Protein AF-A0AA37RLW2-F1 (afdb_monomer)

Radius of gyration: 21.48 Å; Cα contacts (8 Å, |Δi|>4): 65; chains: 1; bounding box: 82×34×50 Å

Nearest PDB structures (foldseek):
  4ags-assembly1_C  TM=5.818E-01  e=7.092E+00  Leishmania infantum
  8qcq-assembly1_t  TM=3.969E-01  e=5.383E+00  Bacillus subtilis subsp. subtilis str. 168
  8tn6-assembly1_C  TM=3.605E-01  e=8.842E+00  synthetic construct

Foldseek 3Di:
DDDDPPPPPPPPCDPQLVVLLVQLLVLLVVCVVPVDPVSVVSNLVSLVSNVVSPHQLCSSCVSNVHHSVVSCVVNPPPPPPPDPPDDDDDDDDDD

Secondary structure (DSSP, 8-state):
--------------HHHHHHHHHHHHHHHHHHHH--HHHHHHHHHHHHHHHHTT--HHHHHHHHTS-HHHHHHHHS-----S----------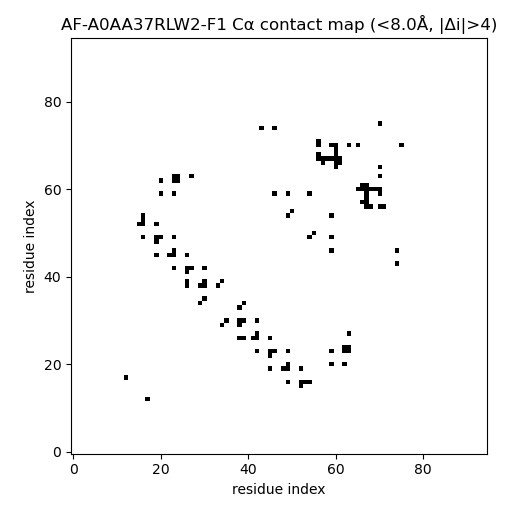---

Solvent-accessible surface area (backbone atoms only — not comparable to full-atom values): 5851 Å² total; per-residue (Å²): 136,87,79,77,84,78,80,70,82,64,78,75,83,43,74,59,46,53,53,25,50,52,48,32,42,51,25,48,49,47,25,76,74,64,68,38,74,66,33,51,49,48,31,51,52,24,51,49,49,24,46,73,57,63,55,50,48,59,63,52,6,57,64,70,73,43,58,31,69,55,39,42,71,71,66,47,76,70,68,78,70,72,76,84,77,72,92,78,92,77,92,79,81,88,134

pLDDT: mean 76.3, std 17.37, range [40.47, 91.69]

Structure (mmCIF, N/CA/C/O backbone):
data_AF-A0AA37RLW2-F1
#
_entry.id   AF-A0AA37RLW2-F1
#
loop_
_atom_site.group_PDB
_atom_site.id
_atom_site.type_symbol
_atom_site.label_atom_id
_atom_site.label_alt_id
_atom_site.label_comp_id
_atom_site.label_asym_id
_atom_site.label_entity_id
_atom_site.label_seq_id
_atom_site.pdbx_PDB_ins_code
_atom_site.Cartn_x
_atom_site.Cartn_y
_atom_site.Cartn_z
_atom_site.occupancy
_atom_site.B_iso_or_equiv
_atom_site.auth_seq_id
_atom_site.auth_comp_id
_atom_site.auth_asym_id
_atom_site.auth_atom_id
_atom_site.pdbx_PDB_model_num
ATOM 1 N N . MET A 1 1 ? -28.319 4.924 36.719 1.00 40.47 1 MET A N 1
ATOM 2 C CA . MET A 1 1 ? -27.829 3.696 36.056 1.00 40.47 1 MET A CA 1
ATOM 3 C C . MET A 1 1 ? -26.792 4.094 35.024 1.00 40.47 1 MET A C 1
ATOM 5 O O . MET A 1 1 ? -27.134 4.694 34.015 1.00 40.47 1 MET A O 1
ATOM 9 N N . SER A 1 2 ? -25.524 3.854 35.341 1.00 50.94 2 SER A N 1
ATOM 10 C CA . SER A 1 2 ? -24.378 4.248 34.526 1.00 50.94 2 SER A CA 1
ATOM 11 C C . SER A 1 2 ? -24.120 3.191 33.456 1.00 50.94 2 SER A C 1
ATOM 13 O O . SER A 1 2 ? -23.607 2.120 33.771 1.00 50.94 2 SER A O 1
ATOM 15 N N . THR A 1 3 ? -24.439 3.470 32.192 1.00 54.50 3 THR A N 1
ATOM 16 C CA . THR A 1 3 ? -23.891 2.683 31.084 1.00 54.50 3 THR A CA 1
ATOM 17 C C . THR A 1 3 ? -22.587 3.328 30.637 1.00 54.50 3 THR A C 1
ATOM 19 O O . THR A 1 3 ? -22.523 4.406 30.052 1.00 54.50 3 THR A O 1
ATOM 22 N N . SER A 1 4 ? -21.520 2.651 31.047 1.00 44.47 4 SER A N 1
ATOM 23 C CA . SER A 1 4 ? -20.124 2.940 30.768 1.00 44.47 4 SER A CA 1
ATOM 24 C C . SER A 1 4 ? -19.893 3.269 29.290 1.00 44.47 4 SER A C 1
ATOM 26 O O . SER A 1 4 ? -20.208 2.486 28.392 1.00 44.47 4 SER A O 1
ATOM 28 N N . ARG A 1 5 ? -19.316 4.451 29.065 1.00 54.59 5 ARG A N 1
ATOM 29 C CA . ARG A 1 5 ? -18.840 4.981 27.788 1.00 54.59 5 ARG A CA 1
ATOM 30 C C . ARG A 1 5 ? -17.658 4.114 27.330 1.00 54.59 5 ARG A C 1
ATOM 32 O O . ARG A 1 5 ? -16.503 4.467 27.547 1.00 54.59 5 ARG A O 1
ATOM 39 N N . LYS A 1 6 ? -17.925 2.939 26.748 1.00 52.38 6 LYS A N 1
ATOM 40 C CA . LYS A 1 6 ? -16.883 2.114 26.121 1.00 52.38 6 LYS A CA 1
ATOM 41 C C . LYS A 1 6 ? -16.453 2.797 24.831 1.00 52.38 6 LYS A C 1
ATOM 43 O O . LYS A 1 6 ? -17.002 2.578 23.756 1.00 52.38 6 LYS A O 1
ATOM 48 N N . ASN A 1 7 ? -15.471 3.672 25.011 1.00 46.19 7 ASN A N 1
ATOM 49 C CA . ASN A 1 7 ? -14.564 4.220 24.025 1.00 46.19 7 ASN A CA 1
ATOM 50 C C . ASN A 1 7 ? -13.861 3.067 23.291 1.00 46.19 7 ASN A C 1
ATOM 52 O O . ASN A 1 7 ? -12.695 2.763 23.523 1.00 46.19 7 ASN A O 1
ATOM 56 N N . SER A 1 8 ? -14.601 2.363 22.438 1.00 47.75 8 SER A N 1
ATOM 57 C CA . SER A 1 8 ? -14.012 1.576 21.375 1.00 47.75 8 SER A CA 1
ATOM 58 C C . SER A 1 8 ? -13.487 2.599 20.382 1.00 47.75 8 SER A C 1
ATOM 60 O O . SER A 1 8 ? -14.221 3.019 19.488 1.00 47.75 8 SER A O 1
ATOM 62 N N . SER A 1 9 ? -12.233 3.017 20.558 1.00 48.75 9 SER A N 1
ATOM 63 C CA . SER A 1 9 ? -11.402 3.551 19.479 1.00 48.75 9 SER A CA 1
ATOM 64 C C . SER A 1 9 ? -11.267 2.445 18.431 1.00 48.75 9 SER A C 1
ATOM 66 O O . SER A 1 9 ? -10.257 1.754 18.335 1.00 48.75 9 SER A O 1
ATOM 68 N N . ARG A 1 10 ? -12.373 2.183 17.730 1.00 54.78 10 ARG A N 1
ATOM 69 C CA . ARG A 1 10 ? -12.462 1.288 16.594 1.00 54.78 10 ARG A CA 1
ATOM 70 C C . ARG A 1 10 ? -11.592 1.955 15.559 1.00 54.78 10 ARG A C 1
ATOM 72 O O . ARG A 1 10 ? -11.935 3.035 15.096 1.00 54.78 10 ARG A O 1
ATOM 79 N N . PHE A 1 11 ? -10.456 1.340 15.278 1.00 54.72 11 PHE A N 1
ATOM 80 C CA . PHE A 1 11 ? -9.674 1.584 14.0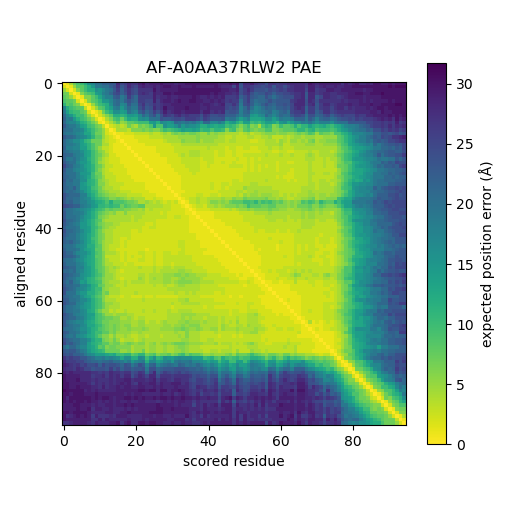82 1.00 54.72 11 PHE A CA 1
ATOM 81 C C . PHE A 1 11 ? -10.680 1.626 12.926 1.00 54.72 11 PHE A C 1
ATOM 83 O O . PHE A 1 11 ? -11.243 0.590 12.567 1.00 54.72 11 PHE A O 1
ATOM 90 N N . THR A 1 12 ? -11.078 2.817 12.478 1.00 64.00 12 THR A N 1
ATOM 91 C CA . THR A 1 12 ? -12.124 2.940 11.468 1.00 64.00 12 THR A CA 1
ATOM 92 C C . THR A 1 12 ? -11.462 2.539 10.174 1.00 64.00 12 THR A C 1
ATOM 94 O O . THR A 1 12 ? -10.820 3.361 9.531 1.00 64.00 12 THR A O 1
ATOM 97 N N . TRP A 1 13 ? -11.548 1.254 9.845 1.00 70.06 13 TRP A N 1
ATOM 98 C CA . TRP A 1 13 ? -11.216 0.764 8.523 1.00 70.06 13 TRP A CA 1
ATOM 99 C C . TRP A 1 13 ? -12.056 1.559 7.527 1.00 70.06 13 TRP A C 1
ATOM 101 O O . TRP A 1 13 ? -13.274 1.388 7.451 1.00 70.06 13 TRP A O 1
ATOM 111 N N . THR A 1 14 ? -11.429 2.516 6.851 1.00 81.69 14 THR A N 1
ATOM 112 C CA . THR A 1 14 ? -12.104 3.364 5.870 1.00 81.69 14 THR A CA 1
ATOM 113 C C . THR A 1 14 ? -12.024 2.711 4.495 1.00 81.69 14 THR A C 1
ATOM 115 O O . THR A 1 14 ? -11.175 1.856 4.245 1.00 81.69 14 THR A O 1
ATOM 118 N N . ALA A 1 15 ? -12.888 3.139 3.574 1.00 82.69 15 ALA A N 1
ATOM 119 C CA . ALA A 1 15 ? -12.798 2.730 2.171 1.00 82.69 15 ALA A CA 1
ATOM 120 C C . ALA A 1 15 ? -11.410 3.023 1.562 1.00 82.69 15 ALA A C 1
ATOM 122 O O . ALA A 1 15 ? -10.961 2.304 0.675 1.00 82.69 15 ALA A O 1
ATOM 123 N N . ASP A 1 16 ? -10.722 4.040 2.084 1.00 81.81 16 ASP A N 1
ATOM 124 C CA . ASP A 1 16 ? -9.370 4.419 1.682 1.00 81.81 16 ASP A CA 1
ATOM 125 C C . ASP A 1 16 ? -8.319 3.360 2.066 1.00 81.81 16 ASP A C 1
ATOM 127 O O . ASP A 1 16 ? -7.504 2.970 1.232 1.00 81.81 16 ASP A O 1
ATOM 131 N N . HIS A 1 17 ? -8.419 2.780 3.271 1.00 86.19 17 HIS A N 1
ATOM 132 C CA . HIS A 1 17 ? -7.559 1.665 3.692 1.00 86.19 17 HIS A CA 1
ATOM 133 C C . HIS A 1 17 ? -7.730 0.441 2.778 1.00 86.19 17 HIS A C 1
ATOM 135 O O . HIS A 1 17 ? -6.746 -0.191 2.392 1.00 86.19 17 HIS A O 1
ATOM 141 N N . ASP A 1 18 ? -8.974 0.114 2.411 1.00 85.75 18 ASP A N 1
ATOM 142 C CA . ASP A 1 18 ? -9.278 -1.022 1.535 1.00 85.75 18 ASP A CA 1
ATOM 143 C C . ASP A 1 18 ? -8.743 -0.798 0.114 1.00 85.75 18 ASP A C 1
ATOM 145 O O . ASP A 1 18 ? -8.085 -1.668 -0.459 1.00 85.75 18 ASP A O 1
ATOM 149 N N . ALA A 1 19 ? -8.958 0.402 -0.434 1.00 88.50 19 ALA A N 1
ATOM 150 C CA . ALA A 1 19 ? -8.440 0.788 -1.741 1.00 88.50 19 ALA A CA 1
ATOM 151 C C . ALA A 1 19 ? -6.904 0.755 -1.776 1.00 88.50 19 ALA A C 1
ATOM 153 O O . ALA A 1 19 ? -6.317 0.268 -2.746 1.00 88.50 19 ALA A O 1
ATOM 154 N N . ALA A 1 20 ? -6.249 1.220 -0.710 1.00 89.12 20 ALA A N 1
ATOM 155 C CA . ALA A 1 20 ? -4.800 1.184 -0.598 1.00 89.12 20 ALA A CA 1
ATOM 156 C C . ALA A 1 20 ? -4.254 -0.251 -0.503 1.00 89.12 20 ALA A C 1
ATOM 158 O O . ALA A 1 20 ? -3.265 -0.570 -1.165 1.00 89.12 20 ALA A O 1
ATOM 159 N N . LEU A 1 21 ? -4.917 -1.144 0.243 1.00 88.12 21 LEU A N 1
ATOM 160 C CA . LEU A 1 21 ? -4.533 -2.559 0.308 1.00 88.12 21 LEU A CA 1
ATOM 161 C C . LEU A 1 21 ? -4.717 -3.287 -1.022 1.00 88.12 21 LEU A C 1
ATOM 163 O O . LEU A 1 21 ? -3.840 -4.058 -1.408 1.00 88.12 21 LEU A O 1
ATOM 167 N N . ARG A 1 22 ? -5.811 -3.026 -1.748 1.00 89.31 22 ARG A N 1
ATOM 168 C CA . ARG A 1 22 ? -6.018 -3.603 -3.087 1.00 89.31 22 ARG A CA 1
ATOM 169 C C . ARG A 1 22 ? -4.909 -3.184 -4.043 1.00 89.31 22 ARG A C 1
ATOM 171 O O . ARG A 1 22 ? -4.277 -4.049 -4.641 1.00 89.31 22 ARG A O 1
ATOM 178 N N . ARG A 1 23 ? -4.594 -1.885 -4.096 1.00 89.81 23 ARG A N 1
ATOM 179 C CA . ARG A 1 23 ? -3.496 -1.370 -4.930 1.00 89.81 23 ARG A CA 1
ATOM 180 C C . ARG A 1 23 ? -2.146 -1.968 -4.552 1.00 89.81 23 ARG A C 1
ATOM 182 O O . ARG A 1 23 ? -1.347 -2.277 -5.432 1.00 89.81 23 ARG A O 1
ATOM 189 N N . LEU A 1 24 ? -1.888 -2.144 -3.255 1.00 90.75 24 LEU A N 1
ATOM 190 C CA . LEU A 1 24 ? -0.673 -2.796 -2.778 1.00 90.75 24 LEU A CA 1
ATOM 191 C C . LEU A 1 24 ? -0.596 -4.250 -3.262 1.00 90.75 24 LEU A C 1
ATOM 193 O O . LEU A 1 24 ? 0.433 -4.651 -3.801 1.00 90.75 24 LEU A O 1
ATOM 197 N N . ALA A 1 25 ? -1.680 -5.015 -3.131 1.00 90.56 25 ALA A N 1
ATOM 198 C CA . ALA A 1 25 ? -1.741 -6.401 -3.587 1.00 90.56 25 ALA A CA 1
ATOM 199 C C . ALA A 1 25 ? -1.560 -6.523 -5.111 1.00 90.56 25 ALA A C 1
ATOM 201 O O . ALA A 1 25 ? -0.815 -7.385 -5.576 1.00 90.56 25 ALA A O 1
ATOM 202 N N . GLU A 1 26 ? -2.180 -5.635 -5.891 1.00 90.88 26 GLU A N 1
ATOM 203 C CA . GLU A 1 26 ? -2.004 -5.583 -7.347 1.00 90.88 26 GLU A CA 1
ATOM 204 C C . GLU A 1 26 ? -0.546 -5.309 -7.729 1.00 90.88 26 GLU A C 1
ATOM 206 O O . GLU A 1 26 ? 0.027 -6.028 -8.550 1.00 90.88 26 GLU A O 1
ATOM 211 N N . ALA A 1 27 ? 0.094 -4.333 -7.083 1.00 90.81 27 ALA A N 1
ATOM 212 C CA . ALA A 1 27 ? 1.492 -4.018 -7.351 1.00 90.81 27 ALA A CA 1
ATOM 213 C C . ALA A 1 27 ? 2.435 -5.173 -6.964 1.00 90.81 27 ALA A C 1
ATOM 215 O O . ALA A 1 27 ? 3.412 -5.438 -7.666 1.00 90.81 27 ALA A O 1
ATOM 216 N N . VAL A 1 28 ? 2.135 -5.911 -5.886 1.00 90.69 28 VAL A N 1
ATOM 217 C CA . VAL A 1 28 ? 2.883 -7.127 -5.512 1.00 90.69 28 VAL A CA 1
ATOM 218 C C . VAL A 1 28 ? 2.777 -8.185 -6.604 1.00 90.69 28 VAL A C 1
ATOM 220 O O . VAL A 1 28 ? 3.788 -8.789 -6.962 1.00 90.69 28 VAL A O 1
ATOM 223 N N . GLN A 1 29 ? 1.581 -8.405 -7.155 1.00 90.25 29 GLN A N 1
ATOM 224 C CA . GLN A 1 29 ? 1.392 -9.352 -8.253 1.00 90.25 29 GLN A CA 1
ATOM 225 C C . GLN A 1 29 ? 2.171 -8.915 -9.496 1.00 90.25 29 GLN A C 1
ATOM 227 O O . GLN A 1 29 ? 2.880 -9.724 -10.089 1.00 90.25 29 GLN A O 1
ATOM 232 N N . GLN A 1 30 ? 2.123 -7.632 -9.858 1.00 88.88 30 GLN A N 1
ATOM 233 C CA . GLN A 1 30 ? 2.876 -7.103 -10.999 1.00 88.88 30 GLN A CA 1
ATOM 234 C C . GLN A 1 30 ? 4.388 -7.313 -10.854 1.00 88.88 30 GLN A C 1
ATOM 236 O O . GLN A 1 30 ? 5.039 -7.741 -11.808 1.00 88.88 30 GLN A O 1
ATOM 241 N N . VAL A 1 31 ? 4.941 -7.089 -9.656 1.00 89.75 31 VAL A N 1
ATOM 242 C CA . VAL A 1 31 ? 6.356 -7.378 -9.371 1.00 89.75 31 VAL A CA 1
ATOM 243 C C . VAL A 1 31 ? 6.647 -8.871 -9.486 1.00 89.75 31 VAL A C 1
ATOM 245 O O . VAL A 1 31 ? 7.628 -9.241 -10.115 1.00 89.75 31 VAL A O 1
ATOM 248 N N . ARG A 1 32 ? 5.785 -9.747 -8.959 1.00 88.81 32 ARG A N 1
ATOM 249 C CA . ARG A 1 32 ? 5.969 -11.205 -9.088 1.00 88.81 32 ARG A CA 1
ATOM 250 C C . ARG A 1 32 ? 5.930 -11.685 -10.539 1.00 88.81 32 ARG A C 1
ATOM 252 O O . ARG A 1 32 ? 6.614 -12.648 -10.868 1.00 88.81 32 ARG A O 1
ATOM 259 N N . HIS A 1 33 ? 5.130 -11.040 -11.385 1.00 87.81 33 HIS A N 1
ATOM 260 C CA . HIS A 1 33 ? 4.978 -11.418 -12.788 1.00 87.81 33 HIS A CA 1
ATOM 261 C C . HIS A 1 33 ? 6.128 -10.943 -13.679 1.00 87.81 33 HIS A C 1
ATOM 263 O O . HIS A 1 33 ? 6.536 -11.690 -14.565 1.00 87.81 33 HIS A O 1
ATOM 269 N N . ALA A 1 34 ? 6.616 -9.715 -13.488 1.00 88.00 34 ALA A N 1
ATOM 270 C CA . ALA A 1 34 ? 7.556 -9.092 -14.423 1.00 88.00 34 ALA A CA 1
ATOM 271 C C . ALA A 1 34 ? 8.906 -8.700 -13.802 1.00 88.00 34 ALA A C 1
ATOM 273 O O . ALA A 1 34 ? 9.871 -8.538 -14.540 1.00 88.00 34 ALA A O 1
ATOM 274 N N . ASP A 1 35 ? 8.963 -8.507 -12.480 1.00 86.31 35 ASP A N 1
ATOM 275 C CA . ASP A 1 35 ? 10.115 -8.025 -11.697 1.00 86.31 35 ASP A CA 1
ATOM 276 C C . ASP A 1 35 ? 10.960 -6.945 -12.401 1.00 86.31 35 ASP A C 1
ATOM 278 O O . ASP A 1 35 ? 12.186 -6.977 -12.450 1.00 86.31 35 ASP A O 1
ATOM 282 N N . THR A 1 36 ? 10.283 -5.956 -12.984 1.00 91.12 36 THR A N 1
ATOM 283 C CA . THR A 1 36 ? 10.934 -4.828 -13.661 1.00 91.12 36 THR A CA 1
ATOM 284 C C . THR A 1 36 ? 11.145 -3.657 -12.697 1.00 91.12 36 THR A C 1
ATOM 286 O O . THR A 1 36 ? 10.371 -3.497 -11.741 1.00 91.12 36 THR A O 1
ATOM 289 N N . PRO A 1 37 ? 12.110 -2.756 -12.970 1.00 88.62 37 PRO A N 1
ATOM 290 C CA . PRO A 1 37 ? 12.287 -1.535 -12.180 1.00 88.62 37 PRO A CA 1
ATOM 291 C C . PRO A 1 37 ? 11.009 -0.684 -12.106 1.00 88.62 37 PRO A C 1
ATOM 293 O O . PRO A 1 37 ? 10.726 -0.095 -11.064 1.00 88.62 37 PRO A O 1
ATOM 296 N N . ILE A 1 38 ? 10.190 -0.677 -13.166 1.00 87.94 38 ILE A N 1
ATOM 297 C CA . ILE A 1 38 ? 8.906 0.037 -13.183 1.00 87.94 38 ILE A CA 1
ATOM 298 C C . ILE A 1 38 ? 7.918 -0.590 -12.198 1.00 87.94 38 ILE A C 1
ATOM 300 O O . ILE A 1 38 ? 7.343 0.120 -11.374 1.00 87.94 38 ILE A O 1
ATOM 304 N N . THR A 1 39 ? 7.757 -1.916 -12.215 1.00 89.62 39 THR A N 1
ATOM 305 C CA . THR A 1 39 ? 6.858 -2.599 -11.270 1.00 89.62 39 THR A CA 1
ATOM 306 C C . THR A 1 39 ? 7.324 -2.446 -9.820 1.00 89.62 39 THR A C 1
ATOM 308 O O . THR A 1 39 ? 6.506 -2.256 -8.923 1.00 89.62 39 THR A O 1
ATOM 311 N N . GLN A 1 40 ? 8.639 -2.430 -9.569 1.00 87.69 40 GLN A N 1
ATOM 312 C CA . GLN A 1 40 ? 9.184 -2.176 -8.231 1.00 87.69 40 GLN A CA 1
ATOM 313 C C . GLN A 1 40 ? 8.926 -0.733 -7.763 1.00 87.69 40 GLN A C 1
ATOM 315 O O . GLN A 1 40 ? 8.633 -0.503 -6.585 1.00 87.69 40 GLN A O 1
ATOM 320 N N . GLN A 1 41 ? 8.976 0.242 -8.676 1.00 89.06 41 GLN A N 1
ATOM 321 C CA . GLN A 1 41 ? 8.612 1.630 -8.387 1.00 89.06 41 GLN A CA 1
ATOM 322 C C . GLN A 1 41 ? 7.113 1.771 -8.084 1.00 89.06 41 GLN A C 1
ATOM 324 O O . GLN A 1 41 ? 6.750 2.437 -7.113 1.00 89.06 41 GLN A O 1
ATOM 329 N N . GLN A 1 42 ? 6.248 1.102 -8.852 1.00 90.31 42 GLN A N 1
ATOM 330 C CA . GLN A 1 42 ? 4.803 1.053 -8.600 1.00 90.31 42 GLN A CA 1
ATOM 331 C C . GLN A 1 42 ? 4.485 0.422 -7.242 1.00 90.31 42 GLN A C 1
ATOM 333 O O . GLN A 1 42 ? 3.690 0.972 -6.481 1.00 90.31 42 GLN A O 1
ATOM 338 N N . LEU A 1 43 ? 5.169 -0.669 -6.884 1.00 90.25 43 LEU A N 1
ATOM 339 C CA . LEU A 1 43 ? 5.050 -1.285 -5.564 1.00 90.25 43 LEU A CA 1
ATOM 340 C C . LEU A 1 43 ? 5.419 -0.307 -4.449 1.00 90.25 43 LEU A C 1
ATOM 342 O O . LEU A 1 43 ? 4.705 -0.201 -3.453 1.00 90.25 43 LEU A O 1
ATOM 346 N N . ARG A 1 44 ? 6.509 0.448 -4.612 1.00 89.81 44 ARG A N 1
ATOM 347 C CA . ARG A 1 44 ? 6.891 1.472 -3.636 1.00 89.81 44 ARG A CA 1
ATOM 348 C C . ARG A 1 44 ? 5.851 2.587 -3.525 1.00 89.81 44 ARG A C 1
ATOM 350 O O . ARG A 1 44 ? 5.557 2.996 -2.405 1.00 89.81 44 ARG A O 1
ATOM 357 N N . ALA A 1 45 ? 5.286 3.047 -4.639 1.00 89.69 45 ALA A N 1
ATOM 358 C CA . ALA A 1 45 ? 4.215 4.042 -4.624 1.00 89.69 45 ALA A CA 1
ATOM 359 C C . ALA A 1 45 ? 2.965 3.519 -3.895 1.00 89.69 45 ALA A C 1
ATOM 361 O O . ALA A 1 45 ? 2.398 4.232 -3.073 1.00 89.69 45 ALA A O 1
ATOM 362 N N . ALA A 1 46 ? 2.587 2.256 -4.111 1.00 91.69 46 ALA A N 1
ATOM 363 C CA . ALA A 1 46 ? 1.456 1.639 -3.421 1.00 91.69 46 ALA A CA 1
ATOM 364 C C . ALA A 1 46 ? 1.691 1.500 -1.905 1.00 91.69 46 ALA A C 1
ATOM 366 O O . ALA A 1 46 ? 0.786 1.767 -1.116 1.00 91.69 46 ALA A O 1
ATOM 367 N N . VAL A 1 47 ? 2.912 1.143 -1.481 1.00 90.69 47 VAL A N 1
ATOM 368 C CA . VAL A 1 47 ? 3.292 1.133 -0.056 1.00 90.69 47 VAL A CA 1
ATOM 369 C C . VAL A 1 47 ? 3.194 2.534 0.552 1.00 90.69 47 VAL A C 1
ATOM 371 O O . VAL A 1 47 ? 2.738 2.680 1.684 1.00 90.69 47 VAL A O 1
ATOM 374 N N . ASP A 1 48 ? 3.604 3.564 -0.185 1.00 89.44 48 ASP A N 1
ATOM 375 C CA . ASP A 1 48 ? 3.536 4.951 0.272 1.00 89.44 48 ASP A CA 1
ATOM 376 C C . ASP A 1 48 ? 2.085 5.432 0.423 1.00 89.44 48 ASP A C 1
ATOM 378 O O . ASP A 1 48 ? 1.728 5.944 1.481 1.00 89.44 48 ASP A O 1
A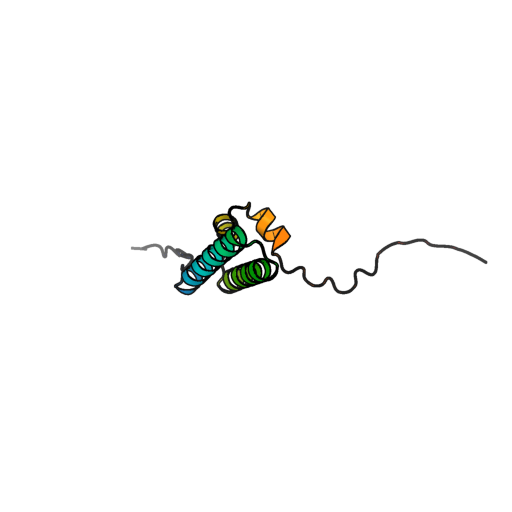TOM 382 N N . SER A 1 49 ? 1.217 5.147 -0.555 1.00 88.75 49 SER A N 1
ATOM 383 C CA . SER A 1 49 ? -0.225 5.413 -0.447 1.00 88.75 49 SER A CA 1
ATOM 384 C C . SER A 1 49 ? -0.872 4.657 0.713 1.00 88.75 49 SER A C 1
ATOM 386 O O . SER A 1 49 ? -1.703 5.213 1.418 1.00 88.75 49 SER A O 1
ATOM 388 N N . ALA A 1 50 ? -0.468 3.408 0.965 1.00 89.62 50 ALA A N 1
ATOM 389 C CA . ALA A 1 50 ? -0.939 2.654 2.123 1.00 89.62 50 ALA A CA 1
ATOM 390 C C . ALA A 1 50 ? -0.532 3.311 3.449 1.00 89.62 50 ALA A C 1
ATOM 392 O O . ALA A 1 50 ? -1.319 3.351 4.394 1.00 89.62 50 ALA A O 1
ATOM 393 N N . ARG A 1 51 ? 0.683 3.861 3.524 1.00 88.62 51 ARG A N 1
ATOM 394 C CA . ARG A 1 51 ? 1.143 4.611 4.698 1.00 88.62 51 ARG A CA 1
ATOM 395 C C . ARG A 1 51 ? 0.391 5.926 4.875 1.00 88.62 51 ARG A C 1
ATOM 397 O O . ARG A 1 51 ? 0.053 6.239 6.013 1.00 88.62 51 ARG A O 1
ATOM 404 N N . ASP A 1 52 ? 0.136 6.651 3.790 1.00 86.94 52 ASP A N 1
ATOM 405 C CA . ASP A 1 52 ? -0.633 7.902 3.788 1.00 86.94 52 ASP A CA 1
ATOM 406 C C . ASP A 1 52 ? -2.085 7.676 4.243 1.00 86.94 52 ASP A C 1
ATOM 408 O O . ASP A 1 52 ? -2.584 8.393 5.107 1.00 86.94 52 ASP A O 1
ATOM 412 N N . ALA A 1 53 ? -2.692 6.570 3.799 1.00 86.12 53 ALA A N 1
ATOM 413 C CA . ALA A 1 53 ? -4.008 6.098 4.237 1.00 86.12 53 ALA A CA 1
ATOM 414 C C . ALA A 1 53 ? -4.079 5.724 5.733 1.00 86.12 53 ALA A C 1
ATOM 416 O O . ALA A 1 53 ? -5.166 5.531 6.273 1.00 86.12 53 ALA A O 1
ATOM 417 N N . GLY A 1 54 ? -2.932 5.602 6.416 1.00 86.56 54 GLY A N 1
ATOM 418 C CA . GLY A 1 54 ? -2.846 5.254 7.836 1.00 86.56 54 GLY A CA 1
ATOM 419 C C . GLY A 1 54 ? -2.591 3.772 8.133 1.00 86.56 54 GLY A C 1
ATOM 420 O O . GLY A 1 54 ? -2.597 3.380 9.303 1.00 86.56 54 GLY A O 1
ATOM 421 N N . LEU A 1 55 ? -2.306 2.935 7.124 1.00 87.69 55 LEU A N 1
ATOM 422 C CA . LEU A 1 55 ? -1.989 1.520 7.348 1.00 87.69 55 LEU A CA 1
ATOM 423 C C . LEU A 1 55 ? -0.665 1.358 8.107 1.00 87.69 55 LEU A C 1
ATOM 425 O O . LEU A 1 55 ? 0.362 1.995 7.834 1.00 87.69 55 LEU A O 1
ATOM 429 N N . GLY A 1 56 ? -0.679 0.453 9.080 1.00 88.81 56 GLY A N 1
ATOM 430 C CA . GLY A 1 56 ? 0.493 0.052 9.841 1.00 88.81 56 GLY A CA 1
ATOM 431 C C . GLY A 1 56 ? 1.417 -0.866 9.041 1.00 88.81 56 GLY A C 1
ATOM 432 O O . GLY A 1 56 ? 0.993 -1.614 8.159 1.00 88.81 56 GLY A O 1
ATOM 433 N N . TRP A 1 57 ? 2.699 -0.879 9.413 1.00 89.31 57 TRP A N 1
ATOM 434 C CA . TRP A 1 57 ? 3.705 -1.766 8.811 1.00 89.31 57 TRP A CA 1
ATOM 435 C C . TRP A 1 57 ? 3.372 -3.255 8.939 1.00 89.31 57 TRP A C 1
ATOM 437 O O . TRP A 1 57 ? 3.831 -4.045 8.122 1.00 89.31 57 TRP A O 1
ATOM 447 N N . THR A 1 58 ? 2.565 -3.643 9.930 1.00 89.75 58 THR A N 1
ATOM 448 C CA . THR A 1 58 ? 2.055 -5.014 10.058 1.00 89.75 58 THR A CA 1
ATOM 449 C C . THR A 1 58 ? 1.135 -5.390 8.900 1.00 89.75 58 THR A C 1
ATOM 451 O O . THR A 1 58 ? 1.363 -6.421 8.282 1.00 89.75 58 THR A O 1
ATOM 454 N N . GLN A 1 59 ? 0.161 -4.543 8.552 1.00 89.12 59 GLN A N 1
ATOM 455 C CA . GLN A 1 59 ? -0.764 -4.809 7.439 1.00 89.12 59 GLN A CA 1
ATOM 456 C C . GLN A 1 59 ? -0.053 -4.737 6.085 1.00 89.12 59 GLN A C 1
ATOM 458 O O . GLN A 1 59 ? -0.288 -5.558 5.208 1.00 89.12 59 GLN A O 1
ATOM 463 N N . ILE A 1 60 ? 0.862 -3.777 5.933 1.00 90.19 60 ILE A N 1
ATOM 464 C CA . ILE A 1 60 ? 1.677 -3.649 4.721 1.00 90.19 60 ILE A CA 1
ATOM 465 C C . ILE A 1 60 ? 2.591 -4.871 4.563 1.00 90.19 60 ILE A C 1
ATOM 467 O O . ILE A 1 60 ? 2.690 -5.420 3.473 1.00 90.19 60 ILE A O 1
ATOM 471 N N . GLY A 1 61 ? 3.248 -5.316 5.638 1.00 90.31 61 GLY A N 1
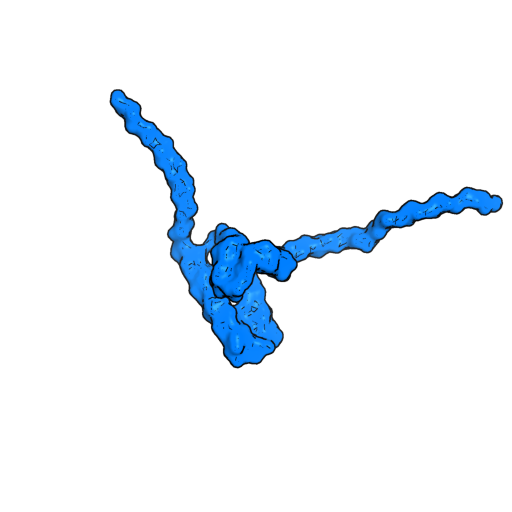ATOM 472 C CA . GLY A 1 61 ? 4.095 -6.510 5.620 1.00 90.31 61 GLY A CA 1
ATOM 473 C C . GLY A 1 61 ? 3.318 -7.769 5.242 1.00 90.31 61 GLY A C 1
ATOM 474 O O . GLY A 1 61 ? 3.770 -8.515 4.377 1.00 90.31 61 GLY A O 1
ATOM 475 N N . ASP A 1 62 ? 2.126 -7.948 5.815 1.00 90.56 62 ASP A N 1
ATOM 476 C CA . ASP A 1 62 ? 1.224 -9.059 5.495 1.00 90.56 62 ASP A CA 1
ATOM 477 C C . ASP A 1 62 ? 0.865 -9.091 3.999 1.00 90.56 62 ASP A C 1
ATOM 479 O O . ASP A 1 62 ? 1.100 -10.094 3.327 1.00 90.56 62 ASP A O 1
ATOM 483 N N . ALA A 1 63 ? 0.450 -7.951 3.435 1.00 88.69 63 ALA A N 1
ATOM 484 C CA . ALA A 1 63 ? 0.137 -7.827 2.009 1.00 88.69 63 ALA A CA 1
ATOM 485 C C . ALA A 1 63 ? 1.353 -8.067 1.090 1.00 88.69 63 ALA A C 1
ATOM 487 O O . ALA A 1 63 ? 1.220 -8.598 -0.012 1.00 88.69 63 ALA A O 1
ATOM 488 N N . LEU A 1 64 ? 2.553 -7.695 1.541 1.00 87.94 64 LEU A N 1
ATOM 489 C CA . LEU A 1 64 ? 3.812 -7.960 0.841 1.00 87.94 64 LEU A CA 1
ATOM 490 C C . LEU A 1 64 ? 4.289 -9.419 1.001 1.00 87.94 64 LEU A C 1
ATOM 492 O O . LEU A 1 64 ? 5.166 -9.860 0.255 1.00 87.94 64 LEU A O 1
ATOM 496 N N . GLY A 1 65 ? 3.750 -10.167 1.968 1.00 88.88 65 GLY A N 1
ATOM 497 C CA . GLY A 1 65 ? 4.239 -11.490 2.359 1.00 88.88 65 GLY A CA 1
ATOM 498 C C . GLY A 1 65 ? 5.600 -11.457 3.065 1.00 88.88 65 GLY A C 1
ATOM 499 O O . GLY A 1 65 ? 6.359 -12.422 2.983 1.00 88.88 65 GLY A O 1
ATOM 500 N N . ILE A 1 66 ? 5.946 -10.345 3.724 1.00 88.25 66 ILE A N 1
ATOM 501 C CA . ILE A 1 66 ? 7.200 -10.183 4.474 1.00 88.25 66 ILE A CA 1
ATOM 502 C C . ILE A 1 66 ? 6.929 -9.755 5.915 1.00 88.25 66 ILE A C 1
ATOM 504 O O . ILE A 1 66 ? 5.925 -9.123 6.228 1.00 88.25 66 ILE A O 1
ATOM 508 N N . ALA A 1 67 ? 7.878 -10.030 6.809 1.00 89.56 67 ALA A N 1
ATOM 509 C CA . ALA A 1 67 ? 7.796 -9.536 8.177 1.00 89.56 67 ALA A CA 1
ATOM 510 C C . ALA A 1 67 ? 7.678 -8.000 8.211 1.00 89.56 67 ALA A C 1
ATOM 512 O O . ALA A 1 67 ? 8.382 -7.291 7.486 1.00 89.56 67 ALA A O 1
ATOM 513 N N . SER A 1 68 ? 6.843 -7.482 9.110 1.00 86.00 68 SER A N 1
ATOM 514 C CA . SER A 1 68 ? 6.601 -6.044 9.294 1.00 86.00 68 SER A CA 1
ATOM 515 C C . SER A 1 68 ? 7.882 -5.243 9.546 1.00 86.00 68 SER A C 1
ATOM 517 O O . SER A 1 68 ? 8.055 -4.157 8.995 1.00 86.00 68 SER A O 1
ATOM 519 N N . GLY A 1 69 ? 8.830 -5.804 10.305 1.00 85.88 69 GLY A N 1
ATOM 520 C CA . GLY A 1 69 ? 10.154 -5.213 10.510 1.00 85.88 69 GLY A CA 1
ATOM 521 C C . GLY A 1 69 ? 10.964 -5.096 9.215 1.00 85.88 69 GLY A C 1
ATOM 522 O O . GLY A 1 69 ? 11.617 -4.081 8.984 1.00 85.88 69 GLY A O 1
ATOM 523 N N . ASN A 1 70 ? 10.865 -6.083 8.320 1.00 87.62 70 ASN A N 1
ATOM 524 C CA . ASN A 1 70 ? 11.520 -6.037 7.012 1.00 87.62 70 ASN A CA 1
ATOM 525 C C . ASN A 1 70 ? 10.843 -5.010 6.088 1.00 87.62 70 ASN A C 1
ATOM 527 O O . ASN A 1 70 ? 11.524 -4.226 5.425 1.00 87.62 70 ASN A O 1
ATOM 531 N N . ALA A 1 71 ? 9.506 -4.942 6.108 1.00 88.00 71 ALA A N 1
ATOM 532 C CA . ALA A 1 71 ? 8.752 -3.910 5.399 1.00 88.00 71 ALA A CA 1
ATOM 533 C C . ALA A 1 71 ? 9.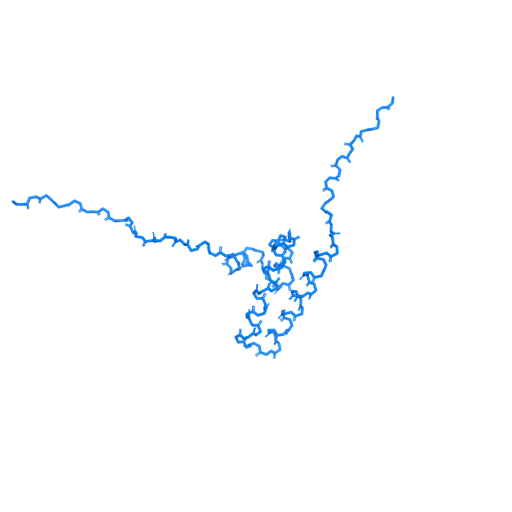156 -2.504 5.864 1.00 88.00 71 ALA A C 1
ATOM 535 O O . ALA A 1 71 ? 9.475 -1.653 5.037 1.00 88.00 71 ALA A O 1
ATOM 536 N N . TYR A 1 72 ? 9.251 -2.278 7.176 1.00 86.12 72 TYR A N 1
ATOM 537 C CA . TYR A 1 72 ? 9.755 -1.022 7.723 1.00 86.12 72 TYR A CA 1
ATOM 538 C C . TYR A 1 72 ? 11.189 -0.740 7.269 1.00 86.12 72 TYR A C 1
ATOM 540 O O . TYR A 1 72 ? 11.462 0.337 6.759 1.00 86.12 72 TYR A O 1
ATOM 548 N N . HIS A 1 73 ? 12.116 -1.691 7.390 1.00 86.62 73 HIS A N 1
ATOM 549 C CA . HIS A 1 73 ? 13.512 -1.464 7.009 1.00 86.62 73 HIS A CA 1
ATOM 550 C C . HIS A 1 73 ? 13.688 -1.119 5.528 1.00 86.62 73 HIS A C 1
ATOM 552 O O . HIS A 1 73 ? 14.480 -0.227 5.212 1.00 86.62 73 HIS A O 1
ATOM 558 N N . ARG A 1 74 ? 12.946 -1.791 4.639 1.00 84.12 74 ARG A N 1
ATOM 559 C CA . ARG A 1 74 ? 12.974 -1.525 3.198 1.00 84.12 74 ARG A CA 1
ATOM 560 C C . ARG A 1 74 ? 12.265 -0.230 2.845 1.00 84.12 74 ARG A C 1
ATOM 562 O O . ARG A 1 74 ? 12.832 0.578 2.116 1.00 84.12 74 ARG A O 1
ATOM 569 N N . TYR A 1 75 ? 11.031 -0.049 3.309 1.00 84.38 75 TYR A N 1
ATOM 570 C CA . TYR A 1 75 ? 10.103 0.974 2.821 1.00 84.38 75 TYR A CA 1
ATOM 571 C C . TYR A 1 75 ? 9.945 2.187 3.714 1.00 84.38 75 TYR A C 1
ATOM 573 O O . TYR A 1 75 ? 9.314 3.151 3.279 1.00 84.38 75 TYR A O 1
ATOM 581 N N . ARG A 1 76 ? 10.578 2.221 4.892 1.00 80.56 76 ARG A N 1
ATOM 582 C CA . ARG A 1 76 ? 10.761 3.489 5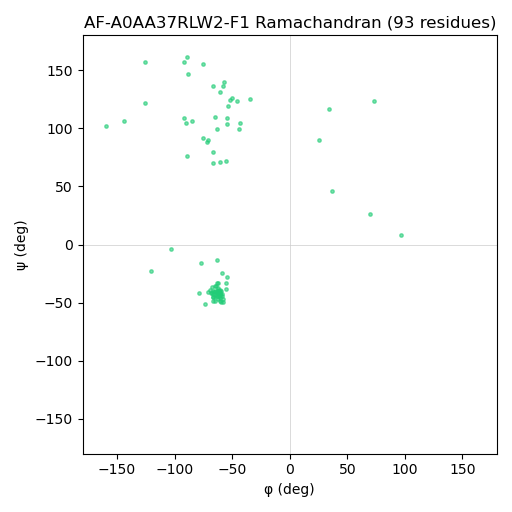.593 1.00 80.56 76 ARG A CA 1
ATOM 583 C C . ARG A 1 76 ? 11.383 4.463 4.606 1.00 80.56 76 ARG A C 1
ATOM 585 O O . ARG A 1 76 ? 12.428 4.180 4.013 1.00 80.56 76 ARG A O 1
ATOM 592 N N . ARG A 1 77 ? 10.728 5.609 4.413 1.00 66.88 77 ARG A N 1
ATOM 593 C CA . ARG A 1 77 ? 11.418 6.779 3.890 1.00 66.88 77 ARG A CA 1
ATOM 594 C C . ARG A 1 77 ? 12.587 6.955 4.849 1.00 66.88 77 ARG A C 1
ATOM 596 O O . ARG A 1 77 ? 12.371 7.245 6.024 1.00 66.88 77 ARG A O 1
ATOM 603 N N . ARG A 1 78 ? 13.813 6.664 4.399 1.00 55.66 78 ARG A N 1
ATOM 604 C CA . ARG A 1 78 ? 14.963 7.244 5.080 1.00 55.66 78 ARG A CA 1
ATOM 605 C C . ARG A 1 78 ? 14.632 8.735 5.061 1.00 55.66 78 ARG A C 1
ATOM 607 O O . ARG A 1 78 ? 14.441 9.249 3.954 1.00 55.66 78 ARG A O 1
ATOM 614 N N . PRO A 1 79 ? 14.488 9.425 6.209 1.00 45.56 79 PRO A N 1
ATOM 615 C CA . PRO A 1 79 ? 14.785 10.838 6.147 1.00 45.56 79 PRO A CA 1
ATOM 616 C C . PRO A 1 79 ? 16.148 10.863 5.468 1.00 45.56 79 PRO A C 1
ATOM 618 O O . PRO A 1 79 ? 17.029 10.072 5.831 1.00 45.56 79 PRO A O 1
ATOM 621 N N . ILE A 1 80 ? 16.268 11.624 4.387 1.00 49.12 80 ILE A N 1
ATOM 622 C CA . ILE A 1 80 ? 17.576 12.121 4.003 1.00 49.12 80 ILE A CA 1
ATOM 623 C C . ILE A 1 80 ? 18.190 12.568 5.325 1.00 49.12 80 ILE A C 1
ATOM 625 O O . ILE A 1 80 ? 17.692 13.483 5.977 1.00 49.12 80 ILE A O 1
ATOM 629 N N . ALA A 1 81 ? 19.123 11.771 5.838 1.00 44.25 81 ALA A N 1
ATOM 630 C CA . ALA A 1 81 ? 19.983 12.250 6.880 1.00 44.25 81 ALA A CA 1
ATOM 631 C C . ALA A 1 81 ? 20.705 13.363 6.143 1.00 44.25 81 ALA A C 1
ATOM 633 O O . ALA A 1 81 ? 21.542 13.082 5.286 1.00 44.25 81 ALA A O 1
ATOM 634 N N . SER A 1 82 ? 20.240 14.594 6.359 1.00 44.47 82 SER A N 1
ATOM 635 C CA . SER A 1 82 ? 21.064 15.781 6.244 1.00 44.47 82 SER A CA 1
ATOM 636 C C . SER A 1 82 ? 22.453 15.379 6.706 1.00 44.47 82 SER A C 1
ATOM 638 O O . SER A 1 82 ? 22.548 14.769 7.773 1.00 44.47 82 SER A O 1
ATOM 640 N N . GLU A 1 83 ? 23.454 15.606 5.860 1.00 45.03 83 GLU A N 1
ATOM 641 C CA . GLU A 1 83 ? 24.871 15.489 6.182 1.00 45.03 83 GLU A CA 1
ATOM 642 C C . GLU A 1 83 ? 25.195 14.526 7.336 1.00 45.03 83 GLU A C 1
ATOM 644 O O . GLU A 1 83 ? 25.329 14.903 8.501 1.00 45.03 83 GLU A O 1
ATOM 649 N N . GLN A 1 84 ? 25.427 13.262 6.998 1.00 47.44 84 GLN A N 1
ATOM 650 C CA . GLN A 1 84 ? 26.425 12.496 7.733 1.00 47.44 84 GLN A CA 1
ATOM 651 C C . GLN A 1 84 ? 27.812 13.108 7.459 1.00 47.44 84 GLN A C 1
ATOM 653 O O . GLN A 1 84 ? 28.637 12.488 6.800 1.00 47.44 84 GLN A O 1
ATOM 658 N N . GLU A 1 85 ? 28.092 14.306 7.976 1.00 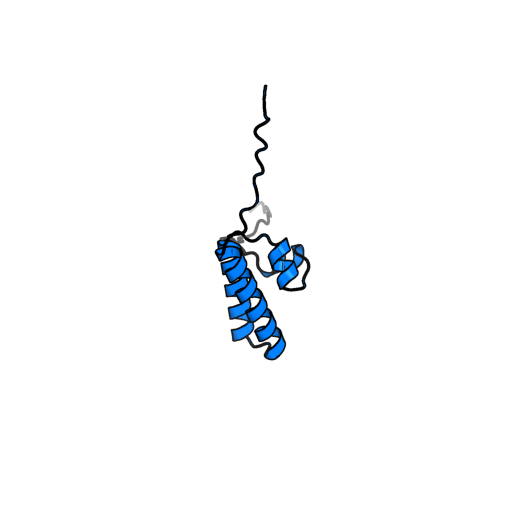46.44 85 GLU A N 1
ATOM 659 C CA . GLU A 1 85 ? 29.464 14.721 8.289 1.00 46.44 85 GLU A CA 1
ATOM 660 C C . GLU A 1 85 ? 29.768 14.288 9.730 1.00 46.44 85 GLU A C 1
ATOM 662 O O . GLU A 1 85 ? 29.640 15.021 10.702 1.00 46.44 85 GLU A O 1
ATOM 667 N N . GLN A 1 86 ? 30.016 12.979 9.824 1.00 51.62 86 GLN A N 1
ATOM 668 C CA . GLN A 1 86 ? 31.069 12.303 10.589 1.00 51.62 86 GLN A CA 1
ATOM 669 C C . GLN A 1 86 ? 31.517 12.908 11.939 1.00 51.62 86 GLN A C 1
ATOM 671 O O . GLN A 1 86 ? 32.192 13.934 11.965 1.00 51.62 86 GLN A O 1
ATOM 676 N N . PRO A 1 87 ? 31.322 12.188 13.061 1.00 59.03 87 PRO A N 1
ATOM 677 C CA . PRO A 1 87 ? 32.090 12.406 14.279 1.00 59.03 87 PRO A CA 1
ATOM 678 C C . PRO A 1 87 ? 33.330 11.491 14.307 1.00 59.03 87 PRO A C 1
ATOM 680 O O . PRO A 1 87 ? 33.182 10.291 14.527 1.00 59.03 87 PRO A O 1
ATOM 683 N N . CYS A 1 88 ? 34.538 12.051 14.146 1.00 41.84 88 CYS A N 1
ATOM 684 C CA . CYS A 1 88 ? 35.797 11.431 14.590 1.00 41.84 88 CYS A CA 1
ATOM 685 C C . CYS A 1 88 ? 36.773 12.503 15.104 1.00 41.84 88 CYS A C 1
ATOM 687 O O . CYS A 1 88 ? 37.361 13.257 14.334 1.00 41.84 88 CYS A O 1
ATOM 689 N N . ASP A 1 89 ? 36.915 12.528 16.421 1.00 60.94 89 ASP A N 1
ATOM 690 C CA . ASP A 1 89 ? 37.950 13.191 17.207 1.00 60.94 89 ASP A CA 1
ATOM 691 C C . ASP A 1 89 ? 39.363 12.704 16.827 1.00 60.94 89 ASP A C 1
ATOM 693 O O . ASP A 1 89 ? 39.580 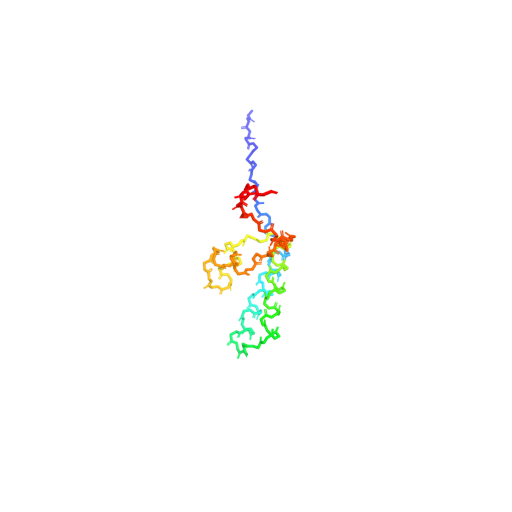11.500 16.689 1.00 60.94 89 ASP A O 1
ATOM 697 N N . ALA A 1 90 ? 40.316 13.628 16.690 1.00 54.28 90 ALA A N 1
ATOM 698 C CA . ALA A 1 90 ? 41.725 13.376 16.987 1.00 54.28 90 ALA A CA 1
ATOM 699 C C . ALA A 1 90 ? 42.428 14.717 17.228 1.00 54.28 90 ALA A C 1
ATOM 701 O O . ALA A 1 90 ? 42.733 15.461 16.296 1.00 54.28 90 ALA A O 1
ATOM 702 N N . GLY A 1 91 ? 42.662 15.033 18.501 1.00 59.28 91 GLY A N 1
ATOM 703 C CA . GLY A 1 91 ? 43.579 16.096 18.878 1.00 59.28 91 GLY A CA 1
ATOM 704 C C . GLY A 1 91 ? 44.989 15.805 18.366 1.00 59.28 91 GLY A C 1
ATOM 705 O O . GLY A 1 91 ? 45.530 14.728 18.602 1.00 59.28 91 GLY A O 1
ATOM 706 N N . GLU A 1 92 ? 45.607 16.793 17.727 1.00 54.94 92 GLU A N 1
ATOM 707 C CA . GLU A 1 92 ? 47.055 16.853 17.583 1.00 54.94 92 GLU A CA 1
ATOM 708 C C . GLU A 1 92 ? 47.535 18.204 18.111 1.00 54.94 92 GLU A C 1
ATOM 710 O O . GLU A 1 92 ? 47.074 19.278 17.728 1.00 54.94 92 GLU A O 1
ATOM 715 N N . THR A 1 93 ? 48.409 18.096 19.102 1.00 64.56 93 THR A N 1
ATOM 716 C CA . THR A 1 93 ? 49.096 19.176 19.800 1.00 64.56 93 THR A CA 1
ATOM 717 C C . THR A 1 93 ? 50.395 19.485 19.046 1.00 64.56 93 THR A C 1
ATOM 719 O O . THR A 1 93 ? 51.042 18.552 18.586 1.00 64.56 93 THR A O 1
ATOM 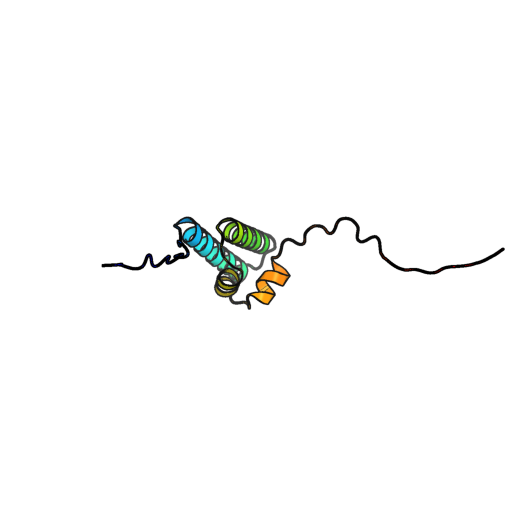722 N N . SER A 1 94 ? 50.811 20.758 19.047 1.00 57.00 94 SER A N 1
ATOM 723 C CA . SER A 1 94 ? 52.175 21.269 18.775 1.00 57.00 94 SER A CA 1
ATOM 724 C C . SER A 1 94 ? 52.725 21.262 17.338 1.00 57.00 94 SER A C 1
ATOM 726 O O . SER A 1 94 ? 52.959 20.211 16.755 1.00 57.00 94 SER A O 1
ATOM 728 N N . PHE A 1 95 ? 53.133 22.446 16.856 1.00 59.47 95 PHE A N 1
ATOM 729 C CA . PHE A 1 95 ? 54.535 22.908 16.900 1.00 59.47 95 PHE A CA 1
ATOM 730 C C . PHE A 1 95 ? 54.616 24.441 16.864 1.00 59.47 95 PHE A C 1
ATOM 732 O O . PHE A 1 95 ? 53.759 25.057 16.193 1.00 59.47 95 PHE A O 1
#

Sequence (95 aa):
MSTSRKNSSRFTWTADHDAALRRLAEAVQQVRHADTPITQQQLRAAVDSARDAGLGWTQIGDALGIASGNAYHRYRRRPIASEQEQPCDAGETSF

Mean predicted aligned error: 12.4 Å